Protein AF-A0A847NRQ6-F1 (afdb_monomer)

Foldseek 3Di:
DFDDPVNVQVVCCVPQVWHWDQPDPVFRVKTFTARPPPRDTQKIWHWDQCVVLVDDDGTFIKIKGAADPVCLVVPDPSQQKADDDPDDNVGRIIMGTRDD

Radius of gyration: 13.29 Å; Cα contacts (8 Å, |Δi|>4): 171; chains: 1; bounding box: 30×34×38 Å

Nearest PDB structures (foldseek):
  3h9x-assembly1_A  TM=9.023E-01  e=4.211E-09  Pseudomonas syringae pv. tomato
  2kfp-assembly1_A  TM=8.714E-01  e=3.117E-07  Pseudomonas syringae pv. tomato
  4n0i-assembly1_B  TM=3.042E-01  e=2.273E+00  Saccharomyces cerevisiae S288C

Structure (mmCIF, N/CA/C/O backbone):
data_AF-A0A847NRQ6-F1
#
_entry.id   AF-A0A847NRQ6-F1
#
loop_
_atom_site.group_PDB
_atom_site.id
_atom_site.type_symbol
_atom_site.label_atom_id
_atom_site.label_alt_id
_atom_site.label_comp_id
_atom_site.label_asym_id
_atom_site.label_entity_id
_atom_site.label_seq_id
_atom_site.pdbx_PDB_ins_code
_atom_site.Cartn_x
_atom_site.Cartn_y
_atom_site.Cartn_z
_atom_site.occupancy
_atom_site.B_iso_or_equiv
_atom_site.auth_seq_id
_atom_site.auth_comp_id
_atom_site.auth_asym_id
_atom_site.auth_atom_id
_atom_site.pdbx_PDB_model_num
ATOM 1 N N . MET A 1 1 ? -9.921 -4.100 -14.068 1.00 46.22 1 MET A N 1
ATOM 2 C CA . MET A 1 1 ? -10.928 -3.138 -13.589 1.00 46.22 1 MET A CA 1
ATOM 3 C C . MET A 1 1 ? -10.235 -2.403 -12.471 1.00 46.22 1 MET A C 1
ATOM 5 O O . MET A 1 1 ? -10.058 -2.996 -11.418 1.00 46.22 1 MET A O 1
ATOM 9 N N . SER A 1 2 ? -9.741 -1.198 -12.771 1.00 66.62 2 SER A N 1
ATOM 10 C CA . SER A 1 2 ? -8.747 -0.507 -11.942 1.00 66.62 2 SER A CA 1
ATOM 11 C C . SER A 1 2 ? -9.252 -0.311 -10.519 1.00 66.62 2 SER A C 1
ATOM 13 O O . SER A 1 2 ? -10.325 0.270 -10.327 1.00 66.62 2 SER A O 1
ATOM 15 N N . ILE A 1 3 ? -8.496 -0.820 -9.541 1.00 76.75 3 ILE A N 1
ATOM 16 C CA . ILE A 1 3 ? -8.849 -0.734 -8.122 1.00 76.75 3 ILE A CA 1
ATOM 17 C C . ILE A 1 3 ? -8.845 0.735 -7.711 1.00 76.75 3 ILE A C 1
ATOM 19 O O . ILE A 1 3 ? -7.870 1.465 -7.914 1.00 76.75 3 ILE A O 1
ATOM 23 N N . LYS A 1 4 ? -9.937 1.176 -7.088 1.00 86.75 4 LYS A N 1
ATOM 24 C CA . LYS A 1 4 ? -10.084 2.560 -6.629 1.00 86.75 4 LYS A CA 1
ATOM 25 C C . LYS A 1 4 ? -9.647 2.702 -5.175 1.00 86.75 4 LYS A C 1
ATOM 27 O O . LYS A 1 4 ? -9.863 1.825 -4.343 1.00 86.75 4 LYS A O 1
ATOM 32 N N . ARG A 1 5 ? -9.141 3.886 -4.821 1.00 90.00 5 ARG A N 1
ATOM 33 C CA . ARG A 1 5 ? -8.781 4.263 -3.436 1.00 90.00 5 ARG A CA 1
ATOM 34 C C . ARG A 1 5 ? -9.885 3.942 -2.425 1.00 90.00 5 ARG A C 1
ATOM 36 O O . ARG A 1 5 ? -9.612 3.377 -1.373 1.00 90.00 5 ARG A O 1
ATOM 43 N N . ALA A 1 6 ? -11.133 4.252 -2.773 1.00 90.56 6 ALA A N 1
ATOM 44 C CA . ALA A 1 6 ? -12.289 4.000 -1.917 1.00 90.56 6 ALA A CA 1
ATOM 45 C C . ALA A 1 6 ? -12.502 2.505 -1.614 1.00 90.56 6 ALA A C 1
ATOM 47 O O . ALA A 1 6 ? -12.914 2.157 -0.510 1.00 90.56 6 ALA A O 1
ATOM 48 N N . GLU A 1 7 ? -12.196 1.619 -2.565 1.00 90.25 7 GLU A N 1
ATOM 49 C CA . GLU A 1 7 ? -12.322 0.169 -2.383 1.00 90.25 7 GLU A CA 1
ATOM 50 C C . GLU A 1 7 ? -11.261 -0.342 -1.410 1.00 90.25 7 GLU A C 1
ATOM 52 O O . GLU A 1 7 ? -11.582 -1.108 -0.503 1.00 90.25 7 GLU A O 1
ATOM 57 N N . ILE A 1 8 ? -10.029 0.162 -1.528 1.00 90.00 8 ILE A N 1
ATOM 58 C CA . ILE A 1 8 ? -8.937 -0.143 -0.595 1.00 90.00 8 ILE A CA 1
ATOM 59 C C . ILE A 1 8 ? -9.278 0.358 0.810 1.00 90.00 8 ILE A C 1
ATOM 61 O O . ILE A 1 8 ? -9.147 -0.390 1.775 1.00 90.00 8 ILE A O 1
ATOM 65 N N . TYR A 1 9 ? -9.772 1.593 0.940 1.00 92.31 9 TYR A N 1
ATOM 66 C CA . TYR A 1 9 ? -10.171 2.152 2.237 1.00 92.31 9 TYR A CA 1
ATOM 67 C C . TYR A 1 9 ? -11.261 1.308 2.893 1.00 92.31 9 TYR A C 1
ATOM 69 O O . TYR A 1 9 ? -11.144 0.950 4.063 1.00 92.31 9 TYR A O 1
ATOM 77 N N . LYS A 1 10 ? -12.288 0.934 2.123 1.00 92.19 10 LYS A N 1
ATOM 78 C CA . LYS A 1 10 ? -13.377 0.080 2.601 1.00 92.19 10 LYS A CA 1
ATOM 79 C C . LYS A 1 10 ? -12.875 -1.305 3.003 1.00 92.19 10 LYS A C 1
ATOM 81 O O . LYS A 1 10 ? -13.321 -1.837 4.016 1.00 92.19 10 LYS A O 1
ATOM 86 N N . PHE A 1 11 ? -11.960 -1.890 2.233 1.00 91.56 11 PHE A N 1
ATOM 87 C CA . PHE A 1 11 ? -11.365 -3.182 2.554 1.00 91.56 11 PHE A CA 1
ATOM 88 C C . PHE A 1 11 ? -10.560 -3.120 3.854 1.00 91.56 11 PHE A C 1
ATOM 90 O O . PHE A 1 11 ? -10.756 -3.961 4.730 1.00 91.56 11 PHE A O 1
ATOM 97 N N . ILE A 1 12 ? -9.685 -2.125 4.009 1.00 90.44 12 ILE A N 1
ATOM 98 C CA . ILE A 1 12 ? -8.839 -2.003 5.200 1.00 90.44 12 ILE A CA 1
ATOM 99 C C . ILE A 1 12 ? -9.691 -1.746 6.445 1.00 90.44 12 ILE A C 1
ATOM 101 O O . ILE A 1 12 ? -9.506 -2.405 7.466 1.00 90.44 12 ILE A O 1
ATOM 105 N N . ASP A 1 13 ? -10.671 -0.853 6.353 1.00 92.50 13 ASP A N 1
ATOM 106 C CA . ASP A 1 13 ? -11.584 -0.568 7.457 1.00 92.50 13 ASP A CA 1
ATOM 107 C C . ASP A 1 13 ? -12.400 -1.807 7.851 1.00 92.50 13 ASP A C 1
ATOM 109 O O . ASP A 1 13 ? -12.467 -2.159 9.025 1.00 92.50 13 ASP A O 1
ATOM 113 N N . LYS A 1 14 ? -12.948 -2.541 6.873 1.00 94.31 14 LYS A N 1
ATOM 114 C CA . LYS A 1 14 ? -13.738 -3.752 7.137 1.00 94.31 14 LYS A CA 1
ATOM 115 C C . LYS A 1 14 ? -12.923 -4.861 7.811 1.00 94.31 14 LYS A C 1
ATOM 117 O O . LYS A 1 14 ? -13.451 -5.537 8.686 1.00 94.31 14 LYS A O 1
ATOM 122 N N . ASN A 1 15 ? -11.676 -5.077 7.389 1.00 90.38 15 ASN A N 1
ATOM 123 C CA . ASN A 1 15 ? -10.873 -6.215 7.854 1.00 90.38 15 ASN A CA 1
ATOM 124 C C . ASN A 1 15 ? -10.004 -5.893 9.075 1.00 90.38 15 ASN A C 1
ATOM 126 O O . ASN A 1 15 ? -9.726 -6.780 9.875 1.00 90.38 15 ASN A O 1
ATOM 130 N N . PHE A 1 16 ? -9.581 -4.637 9.230 1.00 89.12 16 PHE A N 1
ATOM 131 C CA . PHE A 1 16 ? -8.632 -4.230 10.271 1.00 89.12 16 PHE A CA 1
ATOM 132 C C . PHE A 1 16 ? -9.183 -3.135 11.193 1.00 89.12 16 PHE A C 1
ATOM 134 O O . PHE A 1 16 ? -8.557 -2.820 12.204 1.00 89.12 16 PHE A O 1
ATOM 141 N N . SER A 1 17 ? -10.353 -2.554 10.891 1.00 92.56 17 SER A N 1
ATOM 142 C CA . SER A 1 17 ? -10.931 -1.422 11.636 1.00 92.56 17 SER A CA 1
ATOM 143 C C . SER A 1 17 ? -9.975 -0.228 11.746 1.00 92.56 17 SER A C 1
ATOM 145 O O . SER A 1 17 ? -9.939 0.449 12.777 1.00 92.56 17 SER A O 1
ATOM 147 N N . VAL A 1 18 ? -9.182 0.007 10.696 1.00 92.94 18 VAL A N 1
ATOM 148 C CA . VAL A 1 18 ? -8.196 1.091 10.591 1.00 92.94 18 VAL A CA 1
ATOM 149 C C . VAL A 1 18 ? -8.668 2.118 9.564 1.00 92.94 18 VAL A C 1
ATOM 151 O O . VAL A 1 18 ? -9.138 1.762 8.484 1.00 92.94 18 VAL A O 1
ATOM 154 N N . LYS A 1 19 ? -8.511 3.403 9.892 1.00 93.50 19 LYS A N 1
ATOM 155 C CA . LYS A 1 19 ? -8.819 4.531 9.004 1.00 93.50 19 LYS A CA 1
ATOM 156 C C . LYS A 1 19 ? -7.535 5.085 8.365 1.00 93.50 19 LYS A C 1
ATOM 158 O O . LYS A 1 19 ? -6.466 4.922 8.950 1.00 93.50 19 LYS A O 1
ATOM 163 N N . PRO A 1 20 ? -7.621 5.715 7.179 1.00 94.44 20 PRO A N 1
ATOM 164 C CA . PRO A 1 20 ? -6.471 6.374 6.570 1.00 94.44 20 PRO A CA 1
ATOM 165 C C . PRO A 1 20 ? -6.069 7.633 7.351 1.00 94.44 20 PRO A C 1
ATOM 167 O O . PRO A 1 20 ? -6.925 8.412 7.769 1.00 94.44 20 PRO A O 1
ATOM 170 N N . GLU A 1 21 ? -4.765 7.862 7.474 1.00 94.88 21 GLU A N 1
ATOM 171 C CA . GLU A 1 21 ? -4.158 9.102 7.968 1.00 94.88 21 GLU A CA 1
ATOM 172 C C . GLU A 1 21 ? -3.332 9.753 6.851 1.00 94.88 21 GLU A C 1
ATOM 174 O O . GLU A 1 21 ? -2.706 9.055 6.053 1.00 94.88 21 GLU A O 1
ATOM 179 N N . PHE A 1 22 ? -3.270 11.086 6.818 1.00 94.44 22 PHE A N 1
ATOM 180 C CA . PHE A 1 22 ? -2.605 11.853 5.753 1.00 94.44 22 PHE A CA 1
ATOM 181 C C . PHE A 1 22 ? -1.487 12.742 6.323 1.00 94.44 22 PHE A C 1
ATOM 183 O O . PHE A 1 22 ? -1.638 13.961 6.393 1.00 94.44 22 PHE A O 1
ATOM 190 N N . PRO A 1 23 ? -0.361 12.162 6.778 1.00 91.00 23 PRO A N 1
ATOM 191 C CA . PRO A 1 23 ? 0.687 12.918 7.466 1.00 91.00 23 PRO A CA 1
ATOM 192 C C . PRO A 1 23 ? 1.585 13.734 6.520 1.00 91.00 23 PRO A C 1
ATOM 194 O O . PRO A 1 23 ? 2.372 14.558 6.981 1.00 91.00 23 PRO A O 1
ATOM 197 N N . PHE A 1 24 ? 1.526 13.497 5.206 1.00 89.88 24 PHE A N 1
ATOM 198 C CA . PHE A 1 24 ? 2.459 14.090 4.248 1.00 89.88 24 PHE A CA 1
ATOM 199 C C . PHE A 1 24 ? 1.907 15.380 3.631 1.00 89.88 24 PHE A C 1
ATOM 201 O O . PHE A 1 24 ? 1.114 15.339 2.692 1.00 89.88 24 PHE A O 1
ATOM 208 N N . ALA A 1 25 ? 2.396 16.534 4.087 1.00 89.69 25 ALA A N 1
ATOM 209 C CA . ALA A 1 25 ? 1.962 17.838 3.575 1.00 89.69 25 ALA A CA 1
ATOM 210 C C . ALA A 1 25 ? 2.219 18.030 2.065 1.00 89.69 25 ALA A C 1
ATOM 212 O O . ALA A 1 25 ? 1.407 18.625 1.364 1.00 89.69 25 ALA A O 1
ATOM 213 N N . THR A 1 26 ? 3.331 17.501 1.542 1.00 90.00 26 THR A N 1
ATOM 214 C CA . THR A 1 26 ? 3.718 17.638 0.123 1.00 90.00 26 THR A CA 1
ATOM 215 C C . THR A 1 26 ? 3.014 16.649 -0.804 1.00 90.00 26 THR A C 1
ATOM 217 O O . THR A 1 26 ? 3.013 16.831 -2.019 1.00 90.00 26 THR A O 1
ATOM 220 N N . THR A 1 27 ? 2.422 15.590 -0.248 1.00 87.69 27 THR A N 1
ATOM 221 C CA . THR A 1 27 ? 1.712 14.548 -0.999 1.00 87.69 27 THR A CA 1
ATOM 222 C C . THR A 1 27 ? 0.396 14.219 -0.291 1.00 87.69 27 THR A C 1
ATOM 224 O O . THR A 1 27 ? 0.252 13.142 0.283 1.00 87.69 27 THR A O 1
ATOM 227 N N . PRO A 1 28 ? -0.596 15.130 -0.328 1.00 89.69 28 PRO A N 1
ATOM 228 C CA . PRO A 1 28 ? -1.822 15.008 0.466 1.00 89.69 28 PRO A CA 1
ATOM 229 C C . PRO A 1 28 ? -2.710 13.829 0.047 1.00 89.69 28 PRO A C 1
ATOM 231 O O . PRO A 1 28 ? -3.622 13.453 0.775 1.00 89.69 28 PRO A O 1
ATOM 234 N N . THR A 1 29 ? -2.456 13.222 -1.117 1.00 90.06 29 THR A N 1
ATOM 235 C CA . THR A 1 29 ? -3.141 11.995 -1.541 1.00 90.06 29 THR A CA 1
ATOM 236 C C . THR A 1 29 ? -2.520 10.733 -0.939 1.00 90.06 29 THR A C 1
ATOM 238 O O . THR A 1 29 ? -3.133 9.668 -1.006 1.00 90.06 29 THR A O 1
ATOM 241 N N . ASN A 1 30 ? -1.333 10.803 -0.335 1.00 92.00 30 ASN A N 1
ATOM 242 C CA . ASN A 1 30 ? -0.700 9.647 0.288 1.00 92.00 30 ASN A CA 1
ATOM 243 C C . ASN A 1 30 ? -1.327 9.381 1.657 1.00 92.00 30 ASN A C 1
ATOM 245 O O . ASN A 1 30 ? -1.375 10.263 2.513 1.00 92.00 30 ASN A O 1
ATOM 249 N N . ALA A 1 31 ? -1.781 8.148 1.857 1.00 94.06 31 ALA A N 1
ATOM 250 C CA . ALA A 1 31 ? -2.441 7.717 3.078 1.00 94.06 31 ALA A CA 1
ATOM 251 C C . ALA A 1 31 ? -1.635 6.613 3.757 1.00 94.06 31 ALA A C 1
ATOM 253 O O . ALA A 1 31 ? -1.266 5.635 3.107 1.00 94.06 31 ALA A O 1
ATOM 254 N N . ILE A 1 32 ? -1.409 6.729 5.060 1.00 93.44 32 ILE A N 1
ATOM 255 C CA . ILE A 1 32 ? -0.916 5.622 5.883 1.00 93.44 32 ILE A CA 1
ATOM 256 C C . ILE A 1 32 ? -2.073 4.988 6.647 1.00 93.44 32 ILE A C 1
ATOM 258 O O . ILE A 1 32 ? -3.087 5.627 6.920 1.00 93.44 32 ILE A O 1
ATOM 262 N N . PHE A 1 33 ? -1.896 3.731 7.024 1.00 92.44 33 PHE A N 1
ATOM 263 C CA . PHE A 1 33 ? -2.806 2.991 7.887 1.00 92.44 33 PHE A CA 1
ATOM 264 C C . PHE A 1 33 ? -1.991 2.454 9.050 1.00 92.44 33 PHE A C 1
ATOM 266 O O . PHE A 1 33 ? -0.984 1.780 8.821 1.00 92.44 33 PHE A O 1
ATOM 273 N N . ARG A 1 34 ? -2.401 2.743 10.285 1.00 92.00 34 ARG A N 1
ATOM 274 C CA . ARG A 1 34 ? -1.719 2.268 11.492 1.00 92.00 34 ARG A CA 1
ATOM 275 C C . ARG A 1 34 ? -2.533 1.208 12.207 1.00 92.00 34 ARG A C 1
ATOM 277 O O . ARG A 1 34 ? -3.743 1.340 12.374 1.00 92.00 34 ARG A O 1
ATOM 284 N N . GLU A 1 35 ? -1.864 0.166 12.679 1.00 88.56 35 GLU A N 1
ATOM 285 C CA . GLU A 1 35 ? -2.496 -0.769 13.605 1.00 88.56 35 GLU A CA 1
ATOM 286 C C . GLU A 1 35 ? -2.825 -0.055 14.921 1.00 88.56 35 GLU A C 1
ATOM 288 O O . GLU A 1 35 ? -1.938 0.514 15.555 1.00 88.56 35 GLU A O 1
ATOM 293 N N . LYS A 1 36 ? -4.076 -0.151 15.388 1.00 83.69 36 LYS A N 1
ATOM 294 C CA . LYS A 1 36 ? -4.534 0.525 16.618 1.00 83.69 36 LYS A CA 1
ATOM 295 C C . LYS A 1 36 ? -3.700 0.206 17.861 1.00 83.69 36 LYS A C 1
ATOM 297 O O . LYS A 1 36 ? -3.589 1.041 18.745 1.00 83.69 36 LYS A O 1
ATOM 302 N N . ARG A 1 37 ? -3.163 -1.016 17.961 1.00 84.88 37 ARG A N 1
ATOM 303 C CA . ARG A 1 37 ? -2.461 -1.489 19.164 1.00 84.88 37 ARG A CA 1
ATOM 304 C C . ARG A 1 37 ? -0.973 -1.153 19.167 1.00 84.88 37 ARG A C 1
ATOM 306 O O . ARG A 1 37 ? -0.421 -0.891 20.226 1.00 84.88 37 ARG A O 1
ATOM 313 N N . SER A 1 38 ? -0.315 -1.256 18.014 1.00 86.38 38 SER A N 1
ATOM 314 C CA . SER A 1 38 ? 1.139 -1.098 17.913 1.00 86.38 38 SER A CA 1
ATOM 315 C C . SER A 1 38 ? 1.552 0.282 17.403 1.00 86.38 38 SER A C 1
ATOM 317 O O . SER A 1 38 ? 2.732 0.614 17.477 1.00 86.38 38 SER A O 1
ATOM 319 N N . GLU A 1 39 ? 0.605 1.037 16.833 1.00 83.44 39 GLU A N 1
ATOM 320 C CA . GLU A 1 39 ? 0.802 2.298 16.104 1.00 83.44 39 GLU A CA 1
ATOM 321 C C . GLU A 1 39 ? 1.787 2.202 14.929 1.00 83.44 39 GLU A C 1
ATOM 323 O O . GLU A 1 39 ? 2.146 3.206 14.305 1.00 83.44 39 GLU A O 1
ATOM 328 N N . LYS A 1 40 ? 2.205 0.981 14.581 1.00 86.06 40 LYS A N 1
ATOM 329 C CA . LYS A 1 40 ? 3.076 0.714 13.442 1.00 86.06 40 LYS A CA 1
ATOM 330 C C . LYS A 1 40 ? 2.270 0.807 12.158 1.00 86.06 40 LYS A C 1
ATOM 332 O O . LYS A 1 40 ? 1.074 0.512 12.121 1.00 86.06 40 LYS A O 1
ATOM 337 N N . TRP A 1 41 ? 2.953 1.196 11.089 1.00 87.50 41 TRP A N 1
ATOM 338 C CA . TRP A 1 41 ? 2.355 1.244 9.764 1.00 87.50 41 TRP A CA 1
ATOM 339 C C . TRP A 1 41 ? 2.009 -0.172 9.309 1.00 87.50 41 TRP A C 1
ATOM 341 O O . TRP A 1 41 ? 2.879 -1.037 9.202 1.00 87.50 41 TRP A O 1
ATOM 351 N N . LEU A 1 42 ? 0.726 -0.374 9.047 1.00 87.06 42 LEU A N 1
ATOM 352 C CA . LEU A 1 42 ? 0.172 -1.545 8.389 1.00 87.06 42 LEU A CA 1
ATOM 353 C C . LEU A 1 42 ? 0.363 -1.431 6.874 1.00 87.06 42 LEU A C 1
ATOM 355 O O . LEU A 1 42 ? 0.804 -2.376 6.221 1.00 87.06 42 LEU A O 1
ATOM 359 N N . ALA A 1 43 ? 0.024 -0.259 6.330 1.00 89.19 43 ALA A N 1
ATOM 360 C CA . ALA A 1 43 ? 0.022 -0.004 4.900 1.00 89.19 43 ALA A CA 1
ATOM 361 C C . ALA A 1 43 ? 0.304 1.469 4.573 1.00 89.19 43 ALA A C 1
ATOM 363 O O . ALA A 1 43 ? -0.023 2.362 5.357 1.00 89.19 43 ALA A O 1
ATOM 364 N N . LEU A 1 44 ? 0.849 1.714 3.384 1.00 90.75 44 LEU A N 1
ATOM 365 C CA . LEU A 1 44 ? 0.986 3.031 2.764 1.00 90.75 44 LEU A CA 1
ATOM 366 C C . LEU A 1 44 ? 0.367 2.975 1.364 1.00 90.75 44 LEU A C 1
ATOM 368 O O . LEU A 1 44 ? 0.795 2.189 0.526 1.00 90.75 44 LEU A O 1
ATOM 372 N N . LEU A 1 45 ? -0.623 3.822 1.107 1.00 91.62 45 LEU A N 1
ATOM 373 C CA . LEU A 1 45 ? -1.258 3.992 -0.193 1.00 91.62 45 LEU A CA 1
ATOM 374 C C . LEU A 1 45 ? -0.789 5.302 -0.827 1.00 91.62 45 LEU A C 1
ATOM 376 O O . LEU A 1 45 ? -0.935 6.365 -0.224 1.00 91.62 45 LEU A O 1
ATOM 380 N N . MET A 1 46 ? -0.266 5.239 -2.045 1.00 89.94 46 MET A N 1
ATOM 381 C CA . MET A 1 46 ? 0.347 6.384 -2.718 1.00 89.94 46 MET A CA 1
ATOM 382 C C . MET A 1 46 ? 0.141 6.356 -4.232 1.00 89.94 46 MET A C 1
ATOM 384 O O . MET A 1 46 ? -0.050 5.290 -4.813 1.00 89.94 46 MET A O 1
ATOM 388 N N . ASP A 1 47 ? 0.204 7.525 -4.872 1.00 88.12 47 ASP A N 1
ATOM 389 C CA . ASP A 1 47 ? 0.272 7.615 -6.334 1.00 88.12 47 ASP A CA 1
ATOM 390 C C . ASP A 1 47 ? 1.739 7.713 -6.759 1.00 88.12 47 ASP A C 1
ATOM 392 O O . ASP A 1 47 ? 2.431 8.669 -6.400 1.00 88.12 47 ASP A O 1
ATOM 396 N N . LEU A 1 48 ? 2.216 6.749 -7.541 1.00 85.94 48 LEU A N 1
ATOM 397 C CA . LEU A 1 48 ? 3.568 6.764 -8.099 1.00 85.94 48 LEU A CA 1
ATOM 398 C C . LEU A 1 48 ? 3.529 6.611 -9.606 1.00 85.94 48 LEU A C 1
ATOM 400 O O . LEU A 1 48 ? 2.648 5.961 -10.155 1.00 85.94 48 LEU A O 1
ATOM 404 N N . ASP A 1 49 ? 4.506 7.206 -10.273 1.00 86.38 49 ASP A N 1
ATOM 405 C CA . ASP A 1 49 ? 4.696 6.992 -11.699 1.00 86.38 49 ASP A CA 1
ATOM 406 C C . ASP A 1 49 ? 5.084 5.531 -11.979 1.00 86.38 49 ASP A C 1
ATOM 408 O O . ASP A 1 49 ? 5.937 4.974 -11.278 1.00 86.38 49 ASP A O 1
ATOM 412 N N . ALA A 1 50 ? 4.460 4.912 -12.986 1.00 83.06 50 ALA A N 1
ATOM 413 C CA . ALA A 1 50 ? 4.725 3.527 -13.376 1.00 83.06 50 ALA A CA 1
ATOM 414 C C . ALA A 1 50 ? 6.213 3.280 -13.698 1.00 83.06 50 ALA A C 1
ATOM 416 O O . ALA A 1 50 ? 6.742 2.207 -13.386 1.00 83.06 50 ALA A O 1
ATOM 417 N N . SER A 1 51 ? 6.919 4.300 -14.201 1.00 85.06 51 SER A N 1
ATOM 418 C CA . SER A 1 51 ? 8.356 4.232 -14.499 1.00 85.06 51 SER A CA 1
ATOM 419 C C . SER A 1 51 ? 9.215 3.888 -13.281 1.00 85.06 51 SER A C 1
ATOM 421 O O . SER A 1 51 ? 10.278 3.286 -13.430 1.00 85.06 51 SER A O 1
ATOM 423 N N . LYS A 1 52 ? 8.7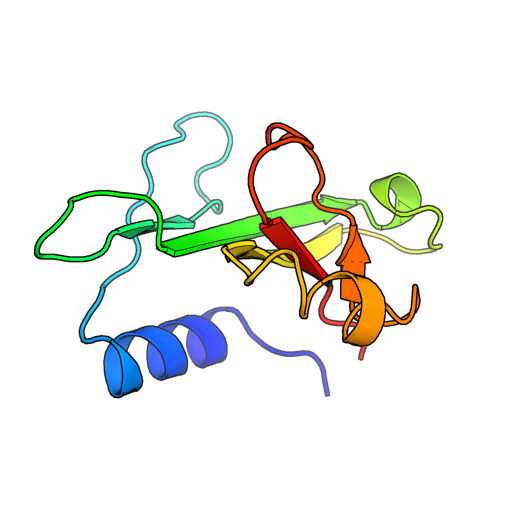53 4.186 -12.055 1.00 81.44 52 LYS A N 1
ATOM 424 C CA . LYS A 1 52 ? 9.452 3.806 -10.813 1.00 81.44 52 LYS A CA 1
ATOM 425 C C . LYS A 1 52 ? 9.553 2.293 -10.616 1.00 81.44 52 LYS A C 1
ATOM 427 O O . LYS A 1 52 ? 10.414 1.849 -9.860 1.00 81.44 52 LYS A O 1
ATOM 432 N N . PHE A 1 53 ? 8.713 1.528 -11.307 1.00 76.44 53 PHE A N 1
ATOM 433 C CA . PHE A 1 53 ? 8.680 0.067 -11.286 1.00 76.44 53 PHE A CA 1
ATOM 434 C C . 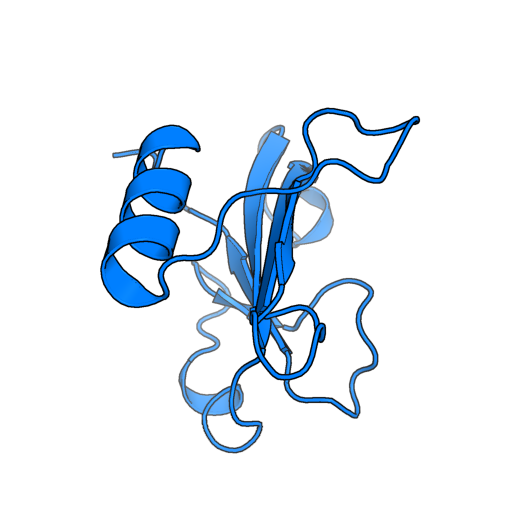PHE A 1 53 ? 9.157 -0.553 -12.608 1.00 76.44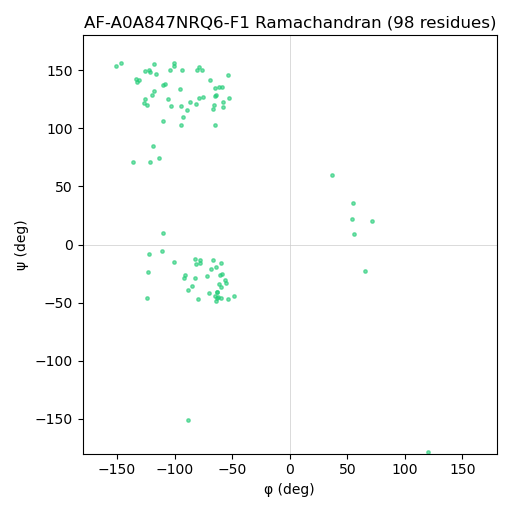 53 PHE A C 1
ATOM 436 O O . PHE A 1 53 ? 9.004 -1.754 -12.803 1.00 76.44 53 PHE A O 1
ATOM 443 N N . GLY A 1 54 ? 9.732 0.243 -13.520 1.00 80.25 54 GLY A N 1
ATOM 444 C CA . GLY A 1 54 ? 10.135 -0.228 -14.850 1.00 80.25 54 GLY A CA 1
ATOM 445 C C . GLY A 1 54 ? 8.956 -0.517 -15.783 1.00 80.25 54 GLY A C 1
ATOM 446 O O . GLY A 1 54 ? 9.107 -1.262 -16.746 1.00 80.25 54 GLY A O 1
ATOM 447 N N . LEU A 1 55 ? 7.783 0.047 -15.488 1.00 80.81 55 LEU A N 1
ATOM 448 C CA . LEU A 1 55 ? 6.573 -0.113 -16.286 1.00 80.81 55 LEU A CA 1
ATOM 449 C C . LEU A 1 55 ? 6.300 1.148 -17.103 1.00 80.81 55 LEU A C 1
ATOM 451 O O . LEU A 1 55 ? 6.589 2.263 -16.670 1.00 80.81 55 LEU A O 1
ATOM 455 N N . GLU A 1 56 ? 5.675 0.970 -18.261 1.00 82.00 56 GLU A N 1
ATOM 456 C CA . GLU A 1 56 ? 5.178 2.083 -19.065 1.00 82.00 56 GLU A CA 1
ATOM 457 C C . GLU A 1 56 ? 3.824 2.596 -18.543 1.00 82.00 56 GLU A C 1
ATOM 459 O O . GLU A 1 56 ? 3.007 1.849 -17.991 1.00 82.00 56 GLU A O 1
ATOM 464 N N . GLY A 1 57 ? 3.570 3.892 -18.737 1.00 82.19 57 GLY A N 1
ATOM 465 C CA . GLY A 1 57 ? 2.324 4.563 -18.358 1.00 82.19 57 GLY A CA 1
ATOM 466 C C . GLY A 1 57 ? 2.520 5.708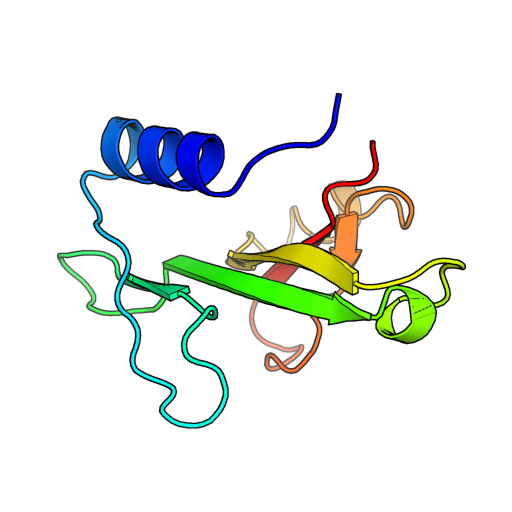 -17.363 1.00 82.19 57 GLY A C 1
ATOM 467 O O . GLY A 1 57 ? 3.636 6.050 -16.996 1.00 82.19 57 GLY A O 1
ATOM 468 N N . GLY A 1 58 ? 1.410 6.331 -16.955 1.00 86.50 58 GLY A N 1
ATOM 469 C CA . GLY A 1 58 ? 1.410 7.449 -16.005 1.00 86.50 58 GLY A CA 1
ATOM 470 C C . GLY A 1 58 ? 1.343 7.014 -14.538 1.00 86.50 58 GLY A C 1
ATOM 471 O O . GLY A 1 58 ? 1.765 5.921 -14.160 1.00 86.50 58 GLY A O 1
ATOM 472 N N . LYS A 1 59 ? 0.755 7.870 -13.694 1.00 86.19 59 LYS A N 1
ATOM 473 C CA . LYS A 1 59 ? 0.567 7.580 -12.266 1.00 86.19 59 LYS A CA 1
ATOM 474 C C . LYS A 1 59 ? -0.320 6.352 -12.041 1.00 86.19 59 LYS A C 1
ATOM 476 O O . LYS A 1 59 ? -1.387 6.212 -12.640 1.00 86.19 59 LYS A O 1
ATOM 481 N N . LYS A 1 60 ? 0.113 5.495 -11.125 1.00 85.38 60 LYS A N 1
ATOM 482 C CA . LYS A 1 60 ? -0.561 4.287 -10.657 1.00 85.38 60 LYS A CA 1
ATOM 483 C C . LYS A 1 60 ? -0.799 4.378 -9.159 1.00 85.38 60 LYS A C 1
ATOM 485 O O . LYS A 1 60 ? -0.001 4.962 -8.426 1.00 85.38 60 LYS A O 1
ATOM 490 N N . LEU A 1 61 ? -1.893 3.762 -8.724 1.00 86.88 61 LEU A N 1
ATOM 491 C CA . LEU A 1 61 ? -2.204 3.606 -7.315 1.00 86.88 61 LEU A CA 1
ATOM 492 C C . LEU A 1 61 ? -1.428 2.413 -6.754 1.00 86.88 61 LEU A C 1
ATOM 494 O O . LEU A 1 61 ? -1.585 1.282 -7.222 1.00 86.88 61 LEU A O 1
ATOM 498 N N . ILE A 1 62 ? -0.599 2.681 -5.754 1.00 87.19 62 ILE A N 1
ATOM 499 C CA . ILE A 1 62 ? 0.329 1.723 -5.165 1.00 87.19 62 ILE A CA 1
ATOM 500 C C . ILE A 1 62 ? 0.001 1.532 -3.690 1.00 87.19 62 ILE A C 1
ATOM 502 O O . ILE A 1 62 ? -0.059 2.508 -2.942 1.00 87.19 62 ILE A O 1
ATOM 506 N N . LEU A 1 63 ? -0.155 0.279 -3.268 1.00 88.44 63 LEU A N 1
ATOM 507 C CA . LEU A 1 63 ? -0.339 -0.110 -1.875 1.00 88.44 63 LEU A CA 1
ATOM 508 C C . LEU A 1 63 ? 0.912 -0.851 -1.386 1.00 88.44 63 LEU A C 1
ATOM 510 O O . LEU A 1 63 ? 1.155 -2.000 -1.742 1.00 88.44 63 LEU A O 1
ATOM 514 N N . ASN A 1 64 ? 1.713 -0.189 -0.561 1.00 87.56 64 ASN A N 1
ATOM 515 C CA . ASN A 1 64 ? 2.855 -0.786 0.118 1.00 87.56 64 ASN A CA 1
ATOM 516 C C . ASN A 1 64 ? 2.390 -1.425 1.433 1.00 87.56 64 ASN A C 1
ATOM 518 O O . ASN A 1 64 ? 1.800 -0.746 2.276 1.00 87.56 64 ASN A O 1
ATOM 522 N N . LEU A 1 65 ? 2.641 -2.722 1.595 1.00 82.44 65 LEU A N 1
ATOM 523 C CA . LEU A 1 65 ? 2.215 -3.531 2.733 1.00 82.44 65 LEU A CA 1
ATOM 524 C C . LEU A 1 65 ? 3.415 -4.163 3.419 1.00 82.44 65 LEU A C 1
ATOM 526 O O . LEU A 1 65 ? 4.413 -4.529 2.795 1.00 82.44 65 LEU A O 1
ATOM 530 N N . LYS A 1 66 ? 3.280 -4.377 4.723 1.00 76.56 66 LYS A N 1
ATOM 531 C CA . LYS A 1 66 ? 4.172 -5.285 5.433 1.00 76.56 66 LYS A CA 1
ATOM 532 C C . LYS A 1 66 ? 3.784 -6.729 5.096 1.00 76.56 66 LYS A C 1
ATOM 534 O O . LYS A 1 66 ? 2.630 -7.110 5.265 1.00 76.56 66 LYS A O 1
ATOM 539 N N . CYS A 1 67 ? 4.743 -7.533 4.653 1.00 73.88 67 CYS A N 1
ATOM 540 C CA . CYS A 1 67 ? 4.534 -8.936 4.285 1.00 73.88 67 CYS A CA 1
ATOM 541 C C . CYS A 1 67 ? 5.591 -9.805 4.949 1.00 73.88 67 CYS A C 1
ATOM 543 O O . CYS A 1 67 ? 6.744 -9.397 5.015 1.00 73.88 67 CYS A O 1
ATOM 545 N N . ASP A 1 68 ? 5.223 -11.002 5.406 1.00 74.62 68 ASP A N 1
ATOM 546 C CA . ASP A 1 68 ? 6.182 -11.965 5.958 1.00 74.62 68 ASP A CA 1
ATOM 547 C C . ASP A 1 68 ? 7.333 -12.195 4.959 1.00 74.62 68 ASP A C 1
ATOM 549 O O . ASP A 1 68 ? 7.060 -12.504 3.796 1.00 74.62 68 ASP A O 1
ATOM 553 N N . PRO A 1 69 ? 8.608 -12.038 5.360 1.00 72.56 69 PRO A N 1
ATOM 554 C CA . PRO A 1 69 ? 9.732 -12.155 4.433 1.00 72.56 69 PRO A CA 1
ATOM 555 C C . PRO A 1 69 ? 9.824 -13.536 3.766 1.00 72.56 69 PRO A C 1
ATOM 557 O O . PRO A 1 69 ? 10.315 -13.622 2.643 1.00 72.56 69 PRO A O 1
ATOM 560 N N . ASN A 1 70 ? 9.305 -14.590 4.403 1.00 77.69 70 ASN A N 1
ATOM 561 C CA . ASN A 1 70 ? 9.234 -15.927 3.812 1.00 77.69 70 ASN A CA 1
ATOM 562 C C . ASN A 1 70 ? 8.180 -16.012 2.696 1.00 77.69 70 ASN A C 1
ATOM 564 O O . ASN A 1 70 ? 8.320 -16.816 1.779 1.00 77.69 70 ASN A O 1
ATOM 568 N N . LEU A 1 71 ? 7.139 -15.174 2.754 1.00 75.25 71 LEU A N 1
ATOM 569 C CA . LEU A 1 71 ? 6.080 -15.105 1.744 1.00 75.25 71 LEU A CA 1
ATOM 570 C C . LEU A 1 71 ? 6.383 -14.092 0.638 1.00 75.25 71 LEU A C 1
ATOM 572 O O . LEU A 1 71 ? 5.909 -14.265 -0.478 1.00 75.25 71 LEU A O 1
ATOM 576 N N . VAL A 1 72 ? 7.181 -13.054 0.910 1.00 76.38 72 VAL A N 1
ATOM 577 C CA . VAL A 1 72 ? 7.503 -11.998 -0.069 1.00 76.38 72 VAL A CA 1
ATOM 578 C C . VAL A 1 72 ? 8.043 -12.582 -1.377 1.00 7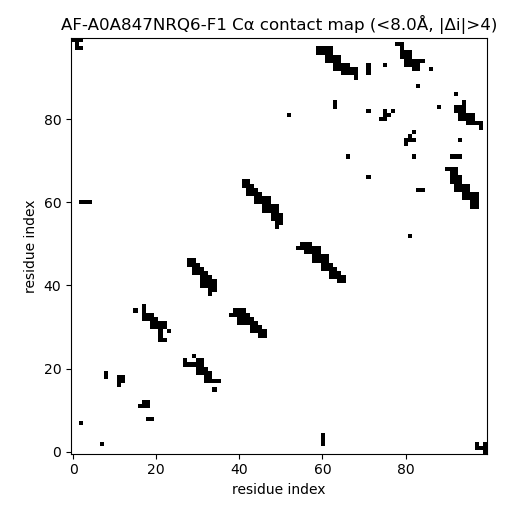6.38 72 VAL A C 1
ATOM 580 O O . VAL A 1 72 ? 7.548 -12.231 -2.442 1.00 76.38 72 VAL A O 1
ATOM 583 N N . ASN A 1 73 ? 8.994 -13.517 -1.313 1.00 74.19 73 ASN A N 1
ATOM 584 C CA . ASN A 1 73 ? 9.576 -14.125 -2.518 1.00 74.19 73 ASN A CA 1
ATOM 585 C C . ASN A 1 73 ? 8.591 -15.014 -3.295 1.00 74.19 73 ASN A C 1
ATOM 587 O O . ASN A 1 73 ? 8.814 -15.271 -4.471 1.00 74.19 73 ASN A O 1
ATOM 591 N N . ILE A 1 74 ? 7.526 -15.487 -2.643 1.00 81.38 74 ILE A N 1
ATOM 592 C CA . ILE A 1 74 ? 6.467 -16.292 -3.267 1.00 81.38 74 ILE A CA 1
ATOM 593 C C . ILE A 1 74 ? 5.421 -15.377 -3.918 1.00 81.38 74 ILE A C 1
ATOM 595 O O . ILE A 1 74 ? 4.868 -15.710 -4.960 1.00 81.38 74 ILE A O 1
ATOM 599 N N . LEU A 1 75 ? 5.143 -14.229 -3.293 1.00 78.19 75 LEU A N 1
ATOM 600 C CA . LEU A 1 75 ? 4.116 -13.282 -3.727 1.00 78.19 75 LEU A CA 1
ATOM 601 C C . LEU A 1 75 ? 4.586 -12.352 -4.848 1.00 78.19 75 LEU A C 1
ATOM 603 O O . LEU A 1 75 ? 3.757 -11.897 -5.629 1.00 78.19 75 LEU A O 1
ATOM 607 N N . ILE A 1 76 ? 5.883 -12.040 -4.925 1.00 82.56 76 ILE A N 1
ATOM 608 C CA . ILE A 1 76 ? 6.421 -11.183 -5.986 1.00 82.56 76 ILE A CA 1
ATOM 609 C C . ILE A 1 76 ? 6.304 -11.900 -7.332 1.00 82.56 76 ILE A C 1
ATOM 611 O O . ILE A 1 76 ? 6.973 -12.900 -7.579 1.00 82.56 76 ILE A O 1
ATOM 615 N N . ASP A 1 77 ? 5.518 -11.320 -8.233 1.00 82.62 77 ASP A N 1
ATOM 616 C CA . ASP A 1 77 ? 5.370 -11.779 -9.614 1.00 82.62 77 ASP A CA 1
ATOM 617 C C . ASP A 1 77 ? 5.979 -10.802 -10.636 1.00 82.62 77 ASP A C 1
ATOM 619 O O . ASP A 1 77 ? 6.032 -11.104 -11.829 1.00 82.62 77 ASP A O 1
ATOM 623 N N . SER A 1 78 ? 6.453 -9.635 -10.172 1.00 78.12 78 SER A N 1
ATOM 624 C CA . SER A 1 78 ? 6.960 -8.524 -10.994 1.00 78.12 78 SER A CA 1
ATOM 625 C C . SER A 1 78 ? 5.973 -8.037 -12.065 1.00 78.12 78 SER A C 1
ATOM 627 O O . SER A 1 78 ? 6.379 -7.437 -13.062 1.00 78.12 78 SER A O 1
ATOM 629 N N . LYS A 1 79 ? 4.677 -8.297 -11.870 1.00 76.75 79 LYS A N 1
ATOM 630 C CA . LYS A 1 79 ? 3.586 -7.894 -12.763 1.00 76.75 79 LYS A CA 1
ATOM 631 C C . LYS A 1 79 ?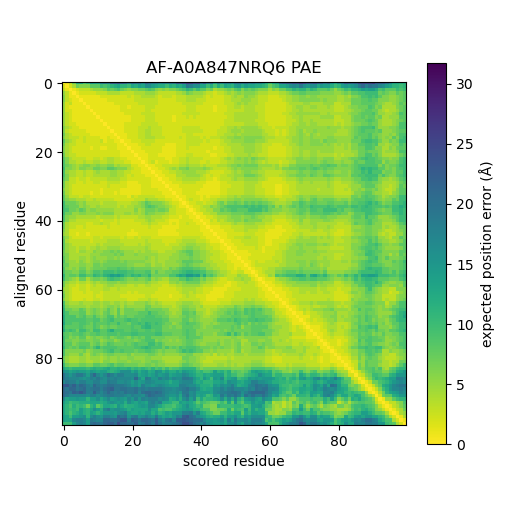 2.541 -7.077 -12.035 1.00 76.75 79 LYS A C 1
ATOM 633 O O . LYS A 1 79 ? 2.145 -6.055 -12.563 1.00 76.75 79 LYS A O 1
ATOM 638 N N . GLU A 1 80 ? 2.107 -7.503 -10.858 1.00 79.31 80 GLU A N 1
ATOM 639 C CA . GLU A 1 80 ? 1.167 -6.785 -9.986 1.00 79.31 80 GLU A CA 1
ATOM 640 C C . GLU A 1 80 ? 1.787 -6.557 -8.600 1.00 79.31 80 GLU A C 1
ATOM 642 O O . GLU A 1 80 ? 1.446 -5.611 -7.888 1.00 79.31 80 GLU A O 1
ATOM 647 N N . ILE A 1 81 ? 2.754 -7.395 -8.229 1.00 82.50 81 ILE A N 1
ATOM 648 C CA . ILE A 1 81 ? 3.404 -7.397 -6.931 1.00 82.50 81 IL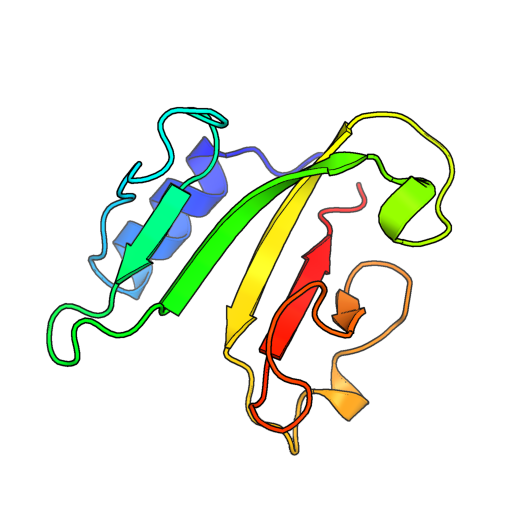E A CA 1
ATOM 649 C C . ILE A 1 81 ? 4.915 -7.250 -7.127 1.00 82.50 81 ILE A C 1
ATOM 651 O O . ILE A 1 81 ? 5.584 -8.077 -7.750 1.00 82.50 81 ILE A O 1
ATOM 655 N N . PHE A 1 82 ? 5.458 -6.178 -6.561 1.00 80.44 82 PHE A N 1
ATOM 656 C CA . PHE A 1 82 ? 6.841 -5.745 -6.703 1.00 80.44 82 PHE A CA 1
ATOM 657 C C . PHE A 1 82 ? 7.559 -5.759 -5.345 1.00 80.44 82 PHE A C 1
ATOM 659 O O . PHE A 1 82 ? 6.931 -5.603 -4.290 1.00 80.44 82 PHE A O 1
ATOM 666 N N . PRO A 1 83 ? 8.897 -5.891 -5.337 1.00 76.88 83 PRO A N 1
ATOM 667 C CA . PRO A 1 83 ? 9.690 -5.620 -4.144 1.00 76.88 83 PRO A CA 1
ATOM 668 C C . PRO A 1 83 ? 9.396 -4.219 -3.593 1.00 76.88 83 PRO A C 1
ATOM 670 O O . PRO A 1 83 ? 9.159 -3.281 -4.359 1.00 76.88 83 PRO A O 1
ATOM 673 N N . ALA A 1 84 ? 9.431 -4.054 -2.267 1.00 73.50 84 ALA A N 1
ATOM 674 C CA . ALA A 1 84 ? 9.126 -2.758 -1.676 1.00 73.50 84 ALA A CA 1
ATOM 675 C C . ALA A 1 84 ? 10.044 -1.630 -2.169 1.00 73.50 84 ALA A C 1
ATOM 677 O O . ALA A 1 84 ? 11.270 -1.750 -2.212 1.00 73.50 84 ALA A O 1
ATOM 678 N N . TYR A 1 85 ? 9.414 -0.500 -2.486 1.00 60.72 85 TYR A N 1
ATOM 679 C CA . TYR A 1 85 ? 10.054 0.749 -2.879 1.00 60.72 85 TYR A CA 1
ATOM 680 C C . TYR A 1 85 ? 10.193 1.649 -1.631 1.00 60.72 85 TYR A C 1
ATOM 682 O O . TYR A 1 85 ? 9.260 1.759 -0.837 1.00 60.72 85 TYR A O 1
ATOM 690 N N . HIS A 1 86 ? 11.365 2.258 -1.421 1.00 62.47 86 HIS A N 1
ATOM 691 C CA . HIS A 1 86 ? 11.752 3.122 -0.279 1.00 62.47 86 HIS A CA 1
ATOM 692 C C . HIS A 1 86 ? 11.843 2.520 1.141 1.00 62.47 86 HIS A C 1
ATOM 694 O O . HIS A 1 86 ? 12.568 3.080 1.963 1.00 62.47 86 HIS A O 1
ATOM 700 N N . MET A 1 87 ? 11.173 1.412 1.467 1.00 55.12 87 MET A N 1
ATOM 701 C CA . MET A 1 87 ? 11.301 0.788 2.796 1.00 55.12 87 MET A CA 1
ATOM 702 C C . MET A 1 87 ? 12.589 -0.042 2.947 1.00 55.12 87 MET A C 1
ATOM 704 O O . MET A 1 87 ? 13.146 -0.558 1.980 1.00 55.12 87 MET A O 1
ATOM 708 N N . ASN A 1 88 ? 13.083 -0.165 4.185 1.00 53.84 88 ASN A N 1
ATOM 709 C CA . ASN A 1 88 ? 14.295 -0.918 4.511 1.00 53.84 88 ASN A CA 1
ATOM 710 C C . ASN A 1 88 ? 14.169 -2.387 4.059 1.00 53.84 88 ASN A C 1
ATOM 712 O O . ASN A 1 88 ? 13.329 -3.122 4.575 1.00 53.84 88 ASN A O 1
ATOM 716 N N . LYS A 1 89 ? 15.049 -2.830 3.150 1.00 52.31 89 LYS A N 1
ATOM 717 C CA . LYS A 1 89 ? 15.058 -4.188 2.569 1.00 52.31 89 LYS A CA 1
ATOM 718 C C . LYS A 1 89 ? 15.220 -5.316 3.603 1.00 52.31 89 LYS A C 1
ATOM 720 O O . LYS A 1 89 ? 14.936 -6.464 3.285 1.00 52.31 89 LYS A O 1
ATOM 725 N N . LYS A 1 90 ? 15.657 -5.012 4.835 1.00 50.69 90 LYS A N 1
ATOM 726 C CA . LYS A 1 90 ? 15.726 -5.981 5.947 1.00 50.69 90 LYS A CA 1
ATOM 727 C C . LYS A 1 90 ? 14.374 -6.256 6.615 1.00 50.69 90 LYS A C 1
ATOM 729 O O . LYS A 1 90 ? 14.251 -7.240 7.336 1.00 50.69 90 LYS A O 1
ATOM 734 N N . HIS A 1 91 ? 13.367 -5.412 6.388 1.00 53.56 91 HIS A N 1
ATOM 735 C CA . HIS A 1 91 ? 12.026 -5.570 6.939 1.00 53.56 91 HIS A CA 1
ATOM 736 C C . HIS A 1 91 ? 11.011 -5.729 5.799 1.00 53.56 91 HIS A C 1
ATOM 738 O O . HIS A 1 91 ? 10.392 -4.764 5.361 1.00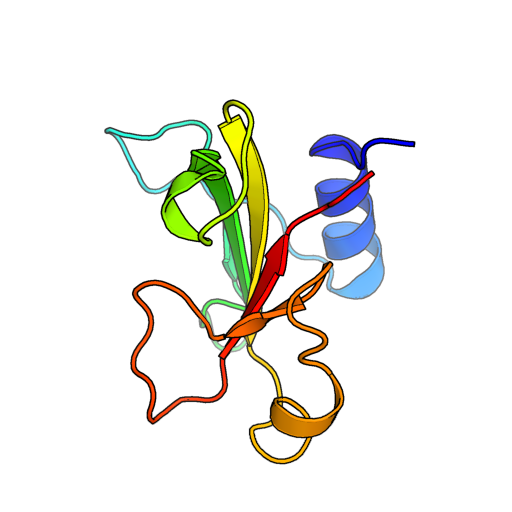 53.56 91 HIS A O 1
ATOM 744 N N . SER A 1 92 ? 10.859 -6.968 5.325 1.00 56.72 92 SER A N 1
ATOM 745 C CA . SER A 1 92 ? 9.553 -7.623 5.133 1.00 56.72 92 SER A CA 1
ATOM 746 C C . SER A 1 92 ? 8.417 -6.712 4.648 1.00 56.72 92 SER A C 1
ATOM 748 O O . SER A 1 92 ? 7.415 -6.516 5.338 1.00 56.72 92 SER A O 1
ATOM 750 N N . SER A 1 93 ? 8.600 -6.098 3.482 1.00 59.97 93 SER A N 1
ATOM 751 C CA . SER A 1 93 ? 7.616 -5.225 2.845 1.00 59.97 93 SER A CA 1
ATOM 752 C C . SER A 1 93 ? 7.493 -5.582 1.372 1.00 59.97 93 SER A C 1
ATOM 754 O O . SER A 1 93 ? 8.475 -5.936 0.716 1.00 59.97 93 SER A O 1
ATOM 756 N N . CYS A 1 94 ? 6.270 -5.519 0.868 1.00 62.25 94 CYS A N 1
ATOM 757 C CA . CYS A 1 94 ? 5.920 -5.827 -0.504 1.00 62.25 94 CYS A CA 1
ATOM 758 C C . CYS A 1 94 ? 5.024 -4.717 -1.045 1.00 62.25 94 CYS A C 1
ATOM 760 O O . CYS A 1 94 ? 4.162 -4.198 -0.335 1.00 62.25 94 CYS A O 1
ATOM 762 N N . VAL A 1 95 ? 5.239 -4.334 -2.298 1.00 68.12 95 VAL A N 1
ATOM 763 C CA . VAL A 1 95 ? 4.441 -3.314 -2.965 1.00 68.12 95 VAL A CA 1
ATOM 764 C C . VAL A 1 95 ? 3.466 -3.997 -3.907 1.00 68.12 95 VAL A C 1
ATOM 766 O O . VAL A 1 95 ? 3.873 -4.647 -4.860 1.00 68.12 95 VAL A O 1
ATOM 769 N N . ILE A 1 96 ? 2.173 -3.804 -3.669 1.00 68.12 96 ILE A N 1
ATOM 770 C CA . ILE A 1 96 ? 1.129 -4.183 -4.613 1.00 68.12 96 ILE A CA 1
ATOM 771 C C . ILE A 1 96 ? 0.846 -2.962 -5.485 1.00 68.12 96 ILE A C 1
ATOM 773 O O . ILE A 1 96 ? 0.304 -1.952 -5.024 1.00 68.12 96 ILE A O 1
ATOM 777 N N . ALA A 1 97 ? 1.238 -3.044 -6.749 1.00 63.53 97 ALA A N 1
ATOM 778 C CA . ALA A 1 97 ? 0.848 -2.089 -7.765 1.00 63.53 97 ALA A CA 1
ATOM 779 C C . ALA A 1 97 ? -0.456 -2.591 -8.382 1.00 63.53 97 ALA A C 1
ATOM 781 O O . ALA A 1 97 ? -0.485 -3.653 -8.997 1.00 63.53 97 ALA A O 1
ATOM 782 N N . SER A 1 98 ? -1.554 -1.847 -8.227 1.00 58.53 98 SER A N 1
ATOM 783 C CA . SER A 1 98 ? -2.785 -2.224 -8.922 1.00 58.53 98 SER A CA 1
ATOM 784 C C . SER A 1 98 ? -2.552 -2.106 -10.430 1.00 58.53 98 SER A C 1
ATOM 786 O O . SER A 1 98 ? -2.516 -1.007 -10.993 1.00 58.53 98 SER A O 1
ATOM 788 N N . LEU A 1 99 ? -2.356 -3.247 -11.086 1.00 49.50 99 LEU A N 1
ATOM 789 C CA . LEU A 1 99 ? -2.182 -3.349 -12.527 1.00 49.50 99 LEU A CA 1
ATOM 790 C C . LEU A 1 99 ? -3.364 -4.101 -13.115 1.00 49.50 99 LEU A C 1
ATOM 792 O O . LEU A 1 99 ? -3.251 -5.253 -13.498 1.00 49.50 99 LEU A O 1
ATOM 796 N N . ARG A 1 100 ? -4.499 -3.393 -13.181 1.00 46.56 100 ARG A N 1
ATOM 797 C CA . ARG A 1 100 ? -5.531 -3.469 -14.233 1.00 46.56 100 ARG A CA 1
ATOM 798 C C . ARG A 1 100 ? -6.738 -2.626 -13.886 1.00 46.56 100 ARG A C 1
ATOM 800 O O . ARG A 1 100 ? -7.549 -3.106 -13.073 1.00 46.56 100 ARG A O 1
#

Mean predicted aligned error: 6.21 Å

Secondary structure (DSSP, 8-state):
-PPPHHHHHHHHHHHH---EE---TT-TT-EEEE-TTT--EEEEEEEEEGGGGT--SSEEEEEEEE--HHHHHHH--SSSEEEPSSS-TTS-EEEEE---

pLDDT: mean 80.71, st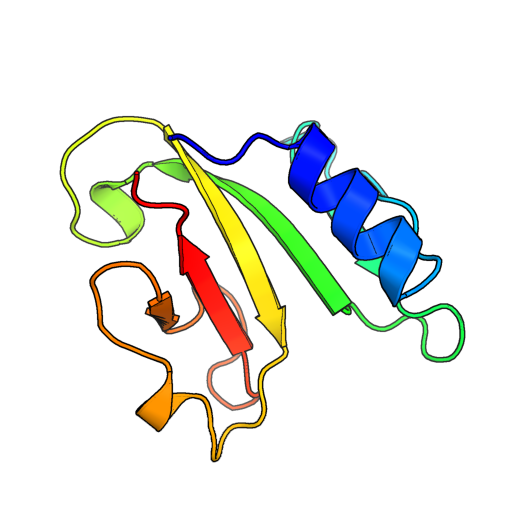d 12.52, range [46.22, 94.88]

Solvent-accessible surface area (backbone atoms only — not comparable to full-atom values): 5787 Å² total; per-residue (Å²): 110,69,80,48,71,68,57,54,51,52,50,43,30,74,77,66,73,33,65,79,42,64,87,39,85,94,42,70,79,30,30,39,27,43,40,90,86,77,66,44,75,49,33,38,38,35,76,42,53,26,57,83,76,79,37,86,68,61,76,35,57,31,42,36,32,65,36,60,62,86,49,43,76,73,60,47,69,76,71,42,24,35,75,45,76,94,58,61,87,92,57,37,43,32,22,38,40,64,74,72

Sequence (100 aa):
MSIKRAEIYKFIDKNFSVKPEFPFATTPTNAIFREKRSEKWLALLMDLDASKFGLEGGKKLILNLKCDPNLVNILIDSKEIFPAYHMNKKHSSCVIASLR